Protein AF-D5P1K3-F1 (afdb_monomer)

Nearest PDB structures (foldseek):
  3n2o-assembly2_C  TM=2.284E-01  e=8.691E+00  Vibrio vulnificus YJ016

Mean predicted aligned error: 12.56 Å

Solvent-accessible surface area (backbone atoms only — not comparable to full-atom values): 6496 Å² total; per-residue (Å²): 135,83,59,79,45,72,47,68,45,99,83,67,45,83,37,81,34,67,75,80,93,66,55,75,65,59,53,52,61,73,63,66,80,65,54,75,67,55,51,50,51,53,51,55,52,55,72,71,60,52,68,71,60,51,52,50,53,51,50,54,51,49,54,52,50,51,64,70,42,43,67,61,54,51,50,54,52,58,70,67,50,71,94,61,78,77,79,90,56,93,80,68,87,80,80,79,79,82,83,129

Foldseek 3Di:
DQAPDWDADPVRDTDGHHDDDDDPLVVVVVVVPDDPVVNVVVVVVVVPDDPVVVVVVVVVVVVVVCVVCPVVVVVVVVVPPPPDDPPPPPPDDDDDDDDD

Structure (mmCIF, N/CA/C/O backbone):
data_AF-D5P1K3-F1
#
_entry.id   AF-D5P1K3-F1
#
loop_
_atom_site.group_PDB
_atom_site.id
_atom_site.type_symbol
_atom_site.label_atom_id
_atom_site.label_alt_id
_atom_site.label_comp_id
_atom_site.label_asym_id
_atom_site.label_entity_id
_atom_site.label_seq_id
_atom_site.pdbx_PDB_ins_code
_atom_site.Cartn_x
_atom_site.Cartn_y
_atom_site.Cartn_z
_atom_site.occupancy
_atom_site.B_iso_or_equiv
_atom_site.auth_seq_id
_atom_site.auth_comp_id
_atom_site.auth_asym_id
_atom_site.auth_atom_id
_atom_site.pdbx_PDB_model_num
ATOM 1 N N . ILE A 1 1 ? 1.908 -15.646 14.539 1.00 68.12 1 ILE A N 1
ATOM 2 C CA . ILE A 1 1 ? 0.767 -14.901 15.128 1.00 68.12 1 ILE A CA 1
ATOM 3 C C . ILE A 1 1 ? 0.220 -15.707 16.300 1.00 68.12 1 ILE A C 1
ATOM 5 O O . ILE A 1 1 ? 0.045 -16.917 16.153 1.00 68.12 1 ILE A O 1
ATOM 9 N N . LYS A 1 2 ? 0.051 -15.075 17.469 1.00 81.00 2 LYS A N 1
ATOM 10 C CA . LYS A 1 2 ? -0.441 -15.738 18.686 1.00 81.00 2 LYS A CA 1
ATOM 11 C C . LYS A 1 2 ? -1.969 -15.884 18.580 1.00 81.00 2 LYS A C 1
ATOM 13 O O . LYS A 1 2 ? -2.610 -14.915 18.189 1.00 81.00 2 LYS A O 1
ATOM 18 N N . PRO A 1 3 ? -2.547 -17.063 18.860 1.00 89.00 3 PRO A N 1
ATOM 19 C CA . PRO A 1 3 ? -3.996 -17.228 18.825 1.00 89.00 3 PRO A CA 1
ATOM 20 C C . PRO A 1 3 ? -4.658 -16.430 19.956 1.00 89.00 3 PRO A C 1
ATOM 22 O O . PRO A 1 3 ? -4.099 -16.350 21.052 1.00 89.00 3 PRO A O 1
ATOM 25 N N . ILE A 1 4 ? -5.850 -15.888 19.696 1.00 90.44 4 ILE A N 1
ATOM 26 C CA . ILE A 1 4 ? -6.688 -15.224 20.713 1.00 90.44 4 ILE A CA 1
ATOM 27 C C . ILE A 1 4 ? -7.372 -16.239 21.636 1.00 90.44 4 ILE A C 1
ATOM 29 O O . ILE A 1 4 ? -7.821 -15.900 22.725 1.00 90.44 4 ILE A O 1
ATOM 33 N N . GLY A 1 5 ? -7.423 -17.504 21.216 1.00 91.75 5 GLY A N 1
ATOM 34 C CA . GLY A 1 5 ? -7.992 -18.584 22.001 1.00 91.75 5 GLY A CA 1
ATOM 35 C C . GLY A 1 5 ? -7.880 -19.935 21.311 1.00 91.75 5 GLY A C 1
ATOM 36 O O . GLY A 1 5 ? -7.260 -20.089 20.253 1.00 91.75 5 GLY A O 1
ATOM 37 N N . TYR A 1 6 ? -8.505 -20.928 21.929 1.00 91.75 6 TYR A N 1
ATOM 38 C CA . TYR A 1 6 ? -8.618 -22.271 21.384 1.00 91.75 6 TYR A CA 1
ATOM 39 C C . TYR A 1 6 ? -10.080 -22.706 21.409 1.00 91.75 6 TYR A C 1
ATOM 41 O O . TYR A 1 6 ? -10.736 -22.594 22.439 1.00 91.75 6 TYR A O 1
ATOM 49 N N . GLY A 1 7 ? -10.568 -23.210 20.279 1.00 88.81 7 GLY A N 1
ATOM 50 C CA . GLY A 1 7 ? -11.873 -23.860 20.167 1.00 88.81 7 GLY A CA 1
ATOM 51 C C . GLY A 1 7 ? -11.729 -25.373 20.005 1.00 88.81 7 GLY A C 1
ATOM 52 O O . GLY A 1 7 ? -10.620 -25.884 19.827 1.00 88.81 7 GLY A O 1
ATOM 53 N N . ALA A 1 8 ? -12.851 -26.090 20.020 1.00 89.69 8 ALA A N 1
ATOM 54 C CA . ALA A 1 8 ? -12.918 -27.502 19.651 1.00 89.69 8 ALA A CA 1
ATOM 55 C C . ALA A 1 8 ? -13.572 -27.647 18.269 1.00 89.69 8 ALA A C 1
ATOM 57 O O . ALA A 1 8 ? -14.617 -27.053 18.002 1.00 89.69 8 ALA A O 1
ATOM 58 N N . GLY A 1 9 ? -12.942 -28.407 17.372 1.00 83.31 9 GLY A N 1
ATOM 59 C CA . GLY A 1 9 ? -13.563 -28.825 16.117 1.00 83.31 9 GLY A CA 1
ATOM 60 C C . GLY A 1 9 ? -14.635 -29.896 16.346 1.00 83.31 9 GLY A C 1
ATOM 61 O O . GLY A 1 9 ? -14.743 -30.463 17.431 1.00 83.31 9 GLY A O 1
ATOM 62 N N . ARG A 1 10 ? -15.425 -30.213 15.310 1.00 83.12 10 ARG A N 1
ATOM 63 C CA . ARG A 1 10 ? -16.437 -31.296 15.364 1.00 83.12 10 ARG A CA 1
ATOM 64 C C . ARG A 1 10 ? -15.836 -32.682 15.639 1.00 83.12 10 ARG A C 1
ATOM 66 O O . ARG A 1 10 ? -16.535 -33.583 16.073 1.00 83.12 10 ARG A O 1
ATOM 73 N N . ASP A 1 11 ? -14.545 -32.822 15.378 1.00 88.94 11 ASP A N 1
ATOM 74 C CA . ASP A 1 11 ? -13.673 -33.968 15.633 1.00 88.94 11 ASP A CA 1
ATOM 75 C C . ASP A 1 11 ? -13.098 -33.988 17.066 1.00 88.94 11 ASP A C 1
ATOM 77 O O . ASP A 1 11 ? -12.281 -34.846 17.390 1.00 88.94 11 ASP A O 1
ATOM 81 N N . GLY A 1 12 ? -13.471 -33.024 17.919 1.00 86.62 12 GLY A N 1
ATOM 82 C CA . GLY A 1 12 ? -12.938 -32.862 19.274 1.00 86.62 12 GLY A CA 1
ATOM 83 C C . GLY A 1 12 ? -11.513 -32.301 19.324 1.00 86.62 12 GLY A C 1
ATOM 84 O O . GLY A 1 12 ? -10.965 -32.109 20.408 1.00 86.62 12 GLY A O 1
ATOM 85 N N . GLN A 1 13 ? -10.901 -32.006 18.172 1.00 90.38 1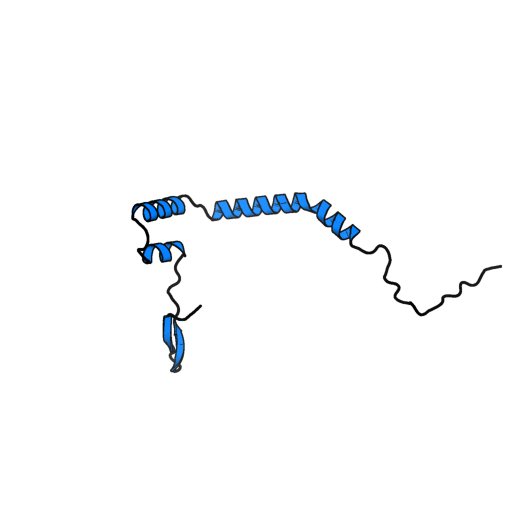3 GLN A N 1
ATOM 86 C CA . GLN A 1 13 ? -9.524 -31.524 18.108 1.00 90.38 13 GLN A CA 1
ATOM 87 C C . GLN A 1 13 ? -9.437 -30.042 18.464 1.00 90.38 13 GLN A C 1
ATOM 89 O O . GLN A 1 13 ? -10.267 -29.225 18.052 1.00 90.38 13 GLN A O 1
ATOM 94 N N . ARG A 1 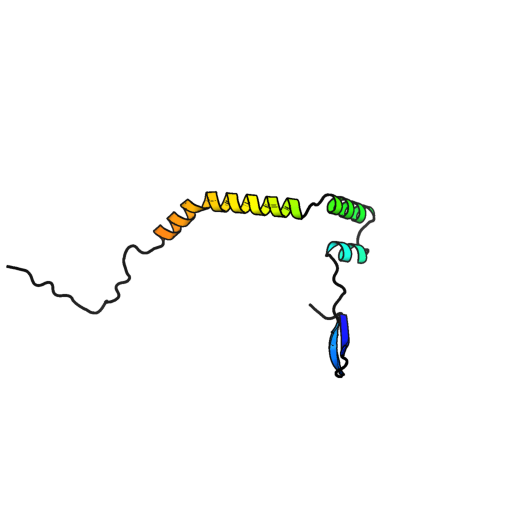14 ? -8.388 -29.676 19.207 1.00 90.75 14 ARG A N 1
ATOM 95 C CA . ARG A 1 14 ? -8.164 -28.291 19.625 1.00 90.75 14 ARG A CA 1
ATOM 96 C C . ARG A 1 14 ? -7.705 -27.450 18.434 1.00 90.75 14 ARG A C 1
ATOM 98 O O . ARG A 1 14 ? -6.628 -27.674 17.886 1.00 90.75 14 ARG A O 1
ATOM 105 N N . ARG A 1 15 ? -8.490 -26.442 18.056 1.00 91.19 15 ARG A N 1
ATOM 106 C CA . ARG A 1 15 ? -8.199 -25.539 16.933 1.00 91.19 15 ARG A CA 1
ATOM 107 C C . ARG A 1 15 ? -7.826 -24.153 17.436 1.00 91.19 15 ARG A C 1
ATOM 109 O O . ARG A 1 15 ? -8.372 -23.674 18.426 1.00 91.19 15 ARG A O 1
ATOM 116 N N . ARG A 1 16 ? -6.867 -23.521 16.760 1.00 92.38 16 ARG A N 1
ATOM 117 C CA . ARG A 1 16 ? -6.448 -22.144 17.046 1.00 92.38 16 ARG A CA 1
ATOM 118 C C . ARG A 1 16 ? -7.510 -21.182 16.528 1.00 92.38 16 ARG A C 1
ATOM 120 O O . ARG A 1 16 ? -7.908 -21.294 15.373 1.00 92.38 16 ARG A O 1
ATOM 127 N N . LEU A 1 17 ? -7.929 -20.251 17.377 1.00 90.69 17 LEU A N 1
ATOM 128 C CA . LEU A 1 17 ? -8.777 -19.131 16.989 1.00 90.69 17 LEU A CA 1
ATOM 129 C C . LEU A 1 17 ? -7.896 -17.894 16.838 1.00 90.69 17 LEU A C 1
ATOM 131 O O . LEU A 1 17 ? -7.064 -17.607 17.705 1.00 90.69 17 LEU A O 1
ATOM 135 N N . TYR A 1 18 ? -8.057 -17.206 15.717 1.00 89.31 18 TYR A N 1
ATOM 136 C CA . TYR A 1 18 ? -7.339 -15.980 15.387 1.00 89.31 18 TYR A CA 1
ATOM 137 C C . TYR A 1 18 ? -8.272 -14.781 15.504 1.00 89.31 18 TYR A C 1
ATOM 139 O O . TYR A 1 18 ? -9.489 -14.950 15.581 1.00 89.31 18 TYR A O 1
ATOM 147 N N . ASP A 1 19 ? -7.679 -13.594 15.570 1.00 87.94 19 ASP A N 1
ATOM 148 C CA . ASP A 1 19 ? -8.420 -12.349 15.462 1.00 87.94 19 ASP A CA 1
ATOM 149 C C . ASP A 1 19 ? -9.132 -12.260 14.112 1.00 87.94 19 ASP A C 1
ATOM 151 O O . ASP A 1 19 ? -8.723 -12.867 13.116 1.00 87.94 19 ASP A O 1
ATOM 155 N N . GLU A 1 20 ? -10.230 -11.513 14.100 1.00 87.94 20 GLU A N 1
ATOM 156 C CA . GLU A 1 20 ? -10.939 -11.228 12.866 1.00 87.94 20 GLU A CA 1
ATOM 157 C C . GLU A 1 20 ? -10.028 -10.410 11.934 1.00 87.94 20 GLU A C 1
ATOM 159 O O . GLU A 1 20 ? -9.343 -9.487 12.395 1.00 87.94 20 GLU A O 1
ATOM 164 N N . PRO A 1 21 ? -9.958 -10.752 10.634 1.00 90.00 21 PRO A N 1
ATOM 165 C CA . PRO A 1 21 ? -9.113 -10.029 9.701 1.00 90.00 21 PRO A CA 1
ATOM 166 C C . PRO A 1 21 ? -9.566 -8.572 9.600 1.00 90.00 21 PRO A C 1
ATOM 168 O O . PRO A 1 21 ? -10.678 -8.272 9.179 1.00 90.00 21 PRO A O 1
ATOM 171 N N . MET A 1 22 ? -8.660 -7.668 9.957 1.00 93.06 22 MET A N 1
ATOM 172 C CA . MET A 1 22 ? -8.899 -6.231 9.997 1.00 93.06 22 MET A CA 1
ATOM 173 C C . MET A 1 22 ? -7.705 -5.495 9.384 1.00 93.06 22 MET A C 1
ATOM 175 O O . MET A 1 22 ? -6.551 -5.915 9.565 1.00 93.06 22 MET A O 1
ATOM 179 N N . THR A 1 23 ? -7.963 -4.401 8.656 1.00 91.88 23 THR A N 1
ATOM 180 C CA . THR A 1 23 ? -6.872 -3.582 8.117 1.00 91.88 23 THR A CA 1
ATOM 181 C C . THR A 1 23 ? -6.069 -2.959 9.267 1.00 91.88 23 THR A C 1
ATOM 183 O O . THR A 1 23 ? -6.603 -2.744 10.358 1.00 91.88 23 THR A O 1
ATOM 186 N N . PRO A 1 24 ? -4.772 -2.661 9.079 1.00 94.06 24 PRO A N 1
ATOM 187 C CA . PRO A 1 24 ? -3.985 -2.006 10.121 1.00 94.06 24 PRO A CA 1
ATOM 188 C C . PRO A 1 24 ? -4.594 -0.684 10.611 1.00 94.06 24 PRO A C 1
ATOM 190 O O . PRO A 1 24 ? -4.520 -0.402 11.804 1.00 94.06 24 PRO A O 1
ATOM 193 N N . LEU A 1 25 ? -5.223 0.087 9.714 1.00 95.06 25 LEU A N 1
ATOM 194 C CA . LEU A 1 25 ? -5.903 1.335 10.059 1.00 95.06 25 LEU A CA 1
ATOM 195 C C . LEU A 1 25 ? -7.134 1.076 10.934 1.00 95.06 25 LEU A C 1
ATOM 197 O O . LEU A 1 25 ? -7.254 1.681 11.992 1.00 95.06 25 LEU A O 1
ATOM 201 N N . ASP A 1 26 ? -8.000 0.140 10.546 1.00 95.19 26 ASP A N 1
ATOM 202 C CA . ASP A 1 26 ? -9.196 -0.188 11.333 1.00 95.19 26 ASP A CA 1
ATOM 203 C C . ASP A 1 26 ? -8.815 -0.703 12.731 1.00 95.19 26 ASP A C 1
ATOM 205 O O . ASP A 1 26 ? -9.445 -0.342 13.724 1.00 95.19 26 ASP A O 1
ATOM 209 N N . ARG A 1 27 ? -7.719 -1.474 12.837 1.00 94.44 27 ARG A N 1
ATOM 210 C CA . ARG A 1 27 ? -7.198 -1.947 14.131 1.00 94.44 27 ARG A CA 1
ATOM 211 C C . ARG A 1 27 ? -6.701 -0.791 14.999 1.00 94.44 27 ARG A C 1
ATOM 213 O O . ARG A 1 27 ? -6.880 -0.826 16.214 1.00 94.44 27 ARG A O 1
ATOM 220 N N . LEU A 1 28 ? -6.073 0.216 14.392 1.00 95.44 28 LEU A N 1
ATOM 221 C CA . LEU A 1 28 ? -5.609 1.410 15.095 1.00 95.44 28 LEU A CA 1
ATOM 222 C C . LEU A 1 28 ? -6.784 2.258 15.601 1.00 95.44 28 LEU A C 1
ATOM 224 O O . LEU A 1 28 ? -6.755 2.695 16.748 1.00 95.44 28 LEU A O 1
ATOM 228 N N . LEU A 1 29 ? -7.824 2.434 14.782 1.00 95.94 29 LEU A N 1
ATOM 229 C CA . LEU A 1 29 ? -9.047 3.146 15.166 1.00 95.94 29 LEU A CA 1
ATOM 230 C C . LEU A 1 29 ? -9.770 2.422 16.313 1.00 95.94 29 LEU A C 1
ATOM 232 O O . LEU A 1 29 ? -10.131 3.037 17.311 1.00 95.94 29 LEU A O 1
ATOM 236 N N . ALA A 1 30 ? -9.889 1.093 16.235 1.00 94.50 30 ALA A N 1
ATOM 237 C CA . ALA A 1 30 ? -10.502 0.285 17.289 1.00 94.50 30 ALA A CA 1
ATOM 238 C C . ALA A 1 30 ? -9.746 0.337 18.632 1.00 94.50 30 ALA A C 1
ATOM 240 O O . ALA A 1 30 ? -10.337 0.073 19.678 1.00 94.50 30 ALA A O 1
ATOM 241 N N . ALA A 1 31 ? -8.451 0.668 18.625 1.00 94.81 31 ALA A N 1
ATOM 242 C CA . ALA A 1 31 ? -7.657 0.778 19.846 1.00 94.81 31 ALA A CA 1
ATOM 243 C C . ALA A 1 31 ? -7.989 2.032 20.677 1.00 94.81 31 ALA A C 1
ATOM 245 O O . ALA A 1 31 ? -7.634 2.071 21.854 1.00 94.81 31 ALA A O 1
ATOM 246 N N . GLY A 1 32 ? -8.637 3.051 20.091 1.00 95.69 32 GLY A N 1
ATOM 247 C CA . GLY A 1 32 ? -9.054 4.269 20.801 1.00 95.69 32 GLY A CA 1
ATOM 248 C C . GLY A 1 32 ? -7.899 5.100 21.375 1.00 95.69 32 GLY A C 1
ATOM 249 O O . GLY A 1 32 ? -8.079 5.841 22.336 1.00 95.69 32 GLY A O 1
ATOM 250 N N . VAL A 1 33 ? -6.690 4.941 20.826 1.00 97.25 33 VAL A N 1
ATOM 251 C CA . VAL A 1 33 ? -5.466 5.622 21.294 1.00 97.25 33 VAL A CA 1
ATOM 252 C C . VAL A 1 33 ? -5.233 6.977 20.622 1.00 97.25 33 VAL A C 1
ATOM 254 O O . VAL A 1 33 ? -4.296 7.688 20.981 1.00 97.25 33 VAL A O 1
ATOM 257 N N . LEU A 1 34 ? -6.045 7.312 19.619 1.00 96.81 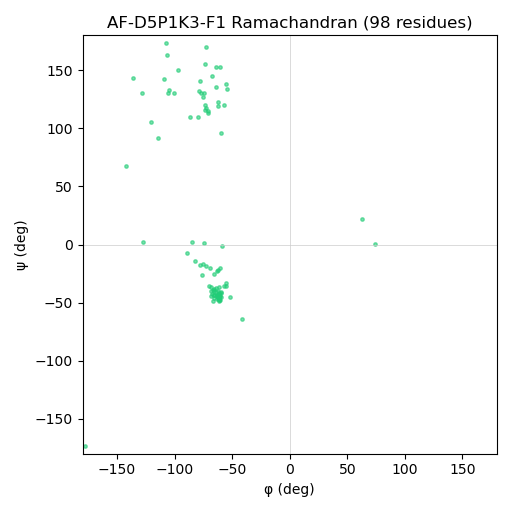34 LEU A N 1
ATOM 258 C CA . LEU A 1 34 ? -5.924 8.525 18.822 1.00 96.81 34 LEU A CA 1
ATOM 259 C C . LEU A 1 34 ? -6.865 9.615 19.339 1.00 96.81 34 LEU A C 1
ATOM 261 O O . LEU A 1 34 ? -7.935 9.348 19.878 1.00 96.81 34 LEU A O 1
ATOM 265 N N . SER A 1 35 ? -6.463 10.869 19.150 1.00 97.62 35 SER A N 1
ATOM 266 C CA . SER A 1 35 ? -7.379 11.998 19.311 1.00 97.62 35 SER A CA 1
ATOM 267 C C . SER A 1 35 ? -8.359 12.074 18.128 1.00 97.62 35 SER A C 1
ATOM 269 O O . SER A 1 35 ? -8.000 11.671 17.018 1.00 97.62 35 SER A O 1
ATOM 271 N N . PRO A 1 36 ? -9.550 12.681 18.297 1.00 97.50 36 PRO A N 1
ATOM 272 C CA . PRO A 1 36 ? -10.527 12.811 17.210 1.00 97.50 36 PRO A CA 1
ATOM 273 C C . PRO A 1 36 ? -9.978 13.501 15.950 1.00 97.50 36 PRO A C 1
ATOM 275 O O . PRO A 1 36 ? -10.354 13.163 14.830 1.00 97.50 36 PRO A O 1
ATOM 278 N N . ALA A 1 37 ? -9.054 14.453 16.122 1.00 97.88 37 ALA A N 1
ATOM 279 C CA . ALA A 1 37 ? -8.395 15.128 15.007 1.00 97.88 37 ALA A CA 1
ATOM 280 C C . ALA A 1 37 ? -7.508 14.167 14.194 1.00 97.88 37 ALA A C 1
ATOM 282 O O . ALA A 1 37 ? -7.569 14.171 12.967 1.00 97.88 37 ALA A O 1
ATOM 283 N N . GLN A 1 38 ? -6.738 13.307 14.870 1.00 97.69 38 GLN A N 1
ATOM 284 C CA . GLN A 1 38 ? -5.875 12.315 14.220 1.00 97.69 38 GLN A CA 1
ATOM 285 C C . GLN A 1 38 ? -6.688 11.246 13.485 1.00 97.69 38 GLN A C 1
ATOM 287 O O . GLN A 1 38 ? -6.319 10.842 12.385 1.00 97.69 38 GLN A O 1
ATOM 292 N N . GLU A 1 39 ? -7.807 10.798 14.06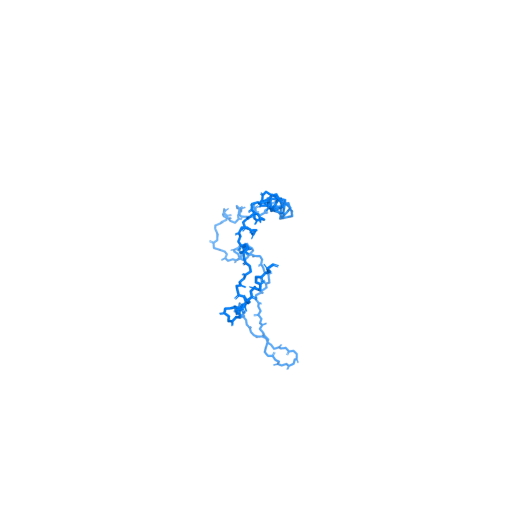0 1.00 97.69 39 GLU A N 1
ATOM 293 C CA . GLU A 1 39 ? -8.703 9.854 13.382 1.00 97.69 39 GLU A CA 1
ATOM 294 C C . GLU A 1 39 ? -9.273 10.455 12.095 1.00 97.69 39 GLU A C 1
ATOM 296 O O . GLU A 1 39 ? -9.219 9.826 11.037 1.00 97.69 39 GLU A O 1
ATOM 301 N N . SER A 1 40 ? -9.761 11.699 12.167 1.00 97.31 40 SER A N 1
ATOM 302 C CA . SER A 1 40 ? -10.298 12.407 11.004 1.00 97.31 40 SER A CA 1
ATOM 303 C C . SER A 1 40 ? -9.247 12.607 9.914 1.00 97.31 40 SER A C 1
ATOM 305 O O . SER A 1 40 ? -9.562 12.452 8.736 1.00 97.31 40 SER A O 1
ATOM 307 N N . GLU A 1 41 ? -8.015 12.954 10.284 1.00 97.88 41 GLU A N 1
ATOM 308 C CA . GLU A 1 41 ? -6.914 13.130 9.336 1.00 97.88 41 GLU A CA 1
ATOM 309 C C . GLU A 1 41 ? -6.583 11.818 8.615 1.00 97.88 41 GLU A C 1
ATOM 311 O O . GLU A 1 41 ? -6.487 11.793 7.387 1.00 97.88 41 GLU A O 1
ATOM 316 N N . LEU A 1 42 ? -6.469 10.708 9.352 1.00 97.38 42 LEU A N 1
ATOM 317 C CA . LEU A 1 42 ? -6.162 9.400 8.771 1.00 97.38 42 LEU A CA 1
ATOM 318 C C . LEU A 1 42 ? -7.278 8.886 7.860 1.00 97.38 42 LEU A C 1
ATOM 320 O O . LEU A 1 42 ? -6.991 8.322 6.803 1.00 97.38 42 LEU A O 1
ATOM 324 N N . LEU A 1 43 ? -8.540 9.078 8.251 1.00 96.81 43 LEU A N 1
ATOM 325 C CA . LEU A 1 43 ? -9.690 8.703 7.428 1.00 96.81 43 LEU A CA 1
ATOM 326 C C . LEU A 1 43 ? -9.747 9.539 6.147 1.00 96.81 43 LEU A C 1
ATOM 328 O O . LEU A 1 43 ? -9.873 8.973 5.062 1.00 96.81 43 LEU A O 1
ATOM 332 N N . ALA A 1 44 ? -9.563 10.857 6.255 1.00 97.38 44 ALA A N 1
ATOM 333 C CA . ALA A 1 44 ? -9.497 11.732 5.092 1.00 97.38 44 ALA A CA 1
ATOM 334 C C . ALA A 1 44 ? -8.348 11.325 4.159 1.00 97.38 44 ALA A C 1
ATOM 336 O O . ALA A 1 44 ? -8.550 11.201 2.954 1.00 97.38 44 ALA A O 1
ATOM 337 N N . TYR A 1 45 ? -7.162 11.041 4.705 1.00 96.69 45 TYR A N 1
ATOM 338 C CA . TYR A 1 45 ? -6.027 10.576 3.914 1.00 96.69 45 TYR A CA 1
ATOM 339 C C . TYR A 1 45 ? -6.324 9.246 3.214 1.00 96.69 45 TYR A C 1
ATOM 341 O O . TYR A 1 45 ? -6.113 9.145 2.006 1.00 96.6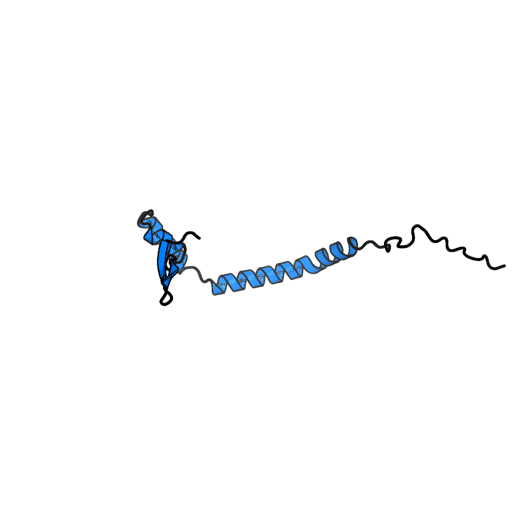9 45 TYR A O 1
ATOM 349 N N . ARG A 1 46 ? -6.880 8.251 3.923 1.00 95.44 46 ARG A N 1
ATOM 350 C CA . ARG A 1 46 ? -7.306 6.968 3.338 1.00 95.44 46 ARG A CA 1
ATOM 351 C C . ARG A 1 46 ? -8.216 7.184 2.133 1.00 95.44 46 ARG A C 1
ATOM 353 O O . ARG A 1 46 ? -8.012 6.542 1.107 1.00 95.44 46 ARG A O 1
ATOM 360 N N . ASP A 1 47 ? -9.180 8.090 2.247 1.00 95.06 47 ASP A N 1
ATOM 361 C CA . ASP A 1 47 ? -10.168 8.339 1.195 1.00 95.06 47 ASP A CA 1
ATOM 362 C C . ASP A 1 47 ? -9.565 9.008 -0.050 1.00 95.06 47 ASP A C 1
ATOM 364 O O . ASP A 1 47 ? -10.107 8.878 -1.146 1.00 95.06 47 ASP A O 1
ATOM 368 N N . THR A 1 48 ? -8.402 9.658 0.077 1.00 95.88 48 THR A N 1
ATOM 369 C CA . THR A 1 48 ? -7.645 10.163 -1.083 1.00 95.88 48 THR A CA 1
ATOM 370 C C . THR A 1 48 ? -6.858 9.078 -1.822 1.00 95.88 48 THR A C 1
ATOM 372 O O . THR A 1 48 ? -6.451 9.284 -2.969 1.00 95.88 48 THR A O 1
ATOM 375 N N . LEU A 1 49 ? -6.617 7.921 -1.197 1.00 95.25 49 LEU A N 1
ATOM 376 C CA . LEU A 1 49 ? -5.789 6.876 -1.786 1.00 95.25 49 LEU A CA 1
ATOM 377 C C . LEU A 1 49 ? -6.562 6.107 -2.859 1.00 95.25 49 LEU A C 1
ATOM 379 O O . LEU A 1 49 ? -7.642 5.570 -2.628 1.00 95.25 49 LEU A O 1
ATOM 383 N N . ASN A 1 50 ? -5.941 5.957 -4.030 1.00 95.88 50 ASN A N 1
ATOM 384 C CA . ASN A 1 50 ? -6.385 5.032 -5.069 1.00 95.88 50 ASN A CA 1
ATOM 385 C C . ASN A 1 50 ? -5.323 3.935 -5.263 1.00 95.88 50 ASN A C 1
ATOM 387 O O . ASN A 1 50 ? -4.403 4.108 -6.072 1.00 95.88 50 ASN A O 1
ATOM 391 N N . PRO A 1 51 ? -5.431 2.798 -4.547 1.00 94.62 51 PRO A N 1
ATOM 392 C CA . PRO A 1 51 ? -4.428 1.735 -4.596 1.00 94.62 51 PRO A CA 1
ATOM 393 C C . PRO A 1 51 ? -4.175 1.200 -6.008 1.00 94.62 51 PRO A C 1
ATOM 395 O O . PRO A 1 51 ? -3.036 0.912 -6.360 1.00 94.62 51 PRO A O 1
ATOM 398 N N . ALA A 1 52 ? -5.210 1.119 -6.850 1.00 97.19 52 ALA A N 1
ATOM 399 C CA . ALA A 1 52 ? -5.074 0.638 -8.224 1.00 97.19 52 ALA A CA 1
ATOM 400 C C . ALA A 1 52 ? -4.313 1.629 -9.122 1.00 97.19 52 ALA A C 1
ATOM 402 O O . ALA A 1 52 ? -3.566 1.223 -10.012 1.00 97.19 52 ALA A O 1
ATOM 403 N N . ALA A 1 53 ? -4.488 2.937 -8.916 1.00 97.81 53 ALA A N 1
ATOM 404 C CA . ALA A 1 53 ? -3.690 3.947 -9.610 1.00 97.81 53 ALA A CA 1
ATOM 405 C C . ALA A 1 53 ? -2.225 3.917 -9.153 1.00 97.81 53 ALA A C 1
ATOM 407 O O . ALA A 1 53 ? -1.332 3.904 -9.997 1.00 97.81 53 ALA A O 1
ATOM 408 N N . ILE A 1 54 ? -1.985 3.823 -7.843 1.00 97.44 54 ILE A N 1
ATOM 409 C CA . ILE A 1 54 ? -0.636 3.735 -7.266 1.00 97.44 54 ILE A CA 1
ATOM 410 C C . ILE A 1 54 ? 0.084 2.476 -7.768 1.00 97.44 54 ILE A C 1
ATOM 412 O O . ILE A 1 54 ? 1.226 2.557 -8.209 1.00 97.44 54 ILE A O 1
ATOM 416 N N . ALA A 1 55 ? -0.588 1.321 -7.779 1.00 97.94 55 ALA A N 1
ATOM 417 C CA . ALA A 1 55 ? -0.014 0.071 -8.275 1.00 97.94 55 ALA A CA 1
ATOM 418 C C . ALA A 1 55 ? 0.412 0.166 -9.749 1.00 97.94 55 ALA A C 1
ATOM 420 O O . ALA A 1 55 ? 1.496 -0.298 -10.102 1.00 97.94 55 ALA A O 1
ATOM 421 N N . ARG A 1 56 ? -0.401 0.813 -10.598 1.00 98.44 56 ARG A N 1
ATOM 422 C CA . ARG A 1 56 ? -0.042 1.076 -12.002 1.00 98.44 56 ARG A CA 1
ATOM 423 C C . ARG A 1 56 ? 1.200 1.956 -12.109 1.00 98.44 56 ARG A C 1
ATOM 425 O O . ARG A 1 56 ? 2.145 1.573 -12.785 1.00 98.44 56 ARG A O 1
ATOM 432 N N . GLN A 1 57 ? 1.243 3.065 -11.372 1.00 98.44 57 GLN A N 1
ATOM 433 C CA . GLN A 1 57 ? 2.407 3.958 -11.367 1.00 98.44 57 GLN A CA 1
ATOM 434 C C . GLN A 1 57 ? 3.683 3.248 -10.902 1.00 98.44 57 GLN A C 1
ATOM 436 O O . GLN A 1 57 ? 4.740 3.432 -11.500 1.00 98.44 57 GLN A O 1
ATOM 441 N N . ILE A 1 58 ? 3.595 2.409 -9.866 1.00 98.31 58 ILE A N 1
ATOM 442 C CA . ILE A 1 58 ? 4.731 1.606 -9.395 1.00 98.31 58 ILE A CA 1
ATOM 443 C C . ILE A 1 58 ? 5.215 0.667 -10.503 1.00 98.31 58 ILE A C 1
ATOM 445 O O . ILE A 1 58 ? 6.416 0.622 -10.769 1.00 98.31 58 ILE A O 1
ATOM 449 N N . ALA A 1 59 ? 4.305 -0.052 -11.163 1.00 98.44 59 ALA A N 1
ATOM 450 C CA . ALA A 1 59 ? 4.657 -0.969 -12.243 1.00 98.44 59 ALA A CA 1
ATOM 451 C C . ALA A 1 59 ? 5.315 -0.236 -13.426 1.00 98.44 59 ALA A C 1
ATOM 453 O O . ALA A 1 59 ? 6.347 -0.685 -13.929 1.00 98.44 59 ALA A O 1
ATOM 454 N N . ASP A 1 60 ? 4.778 0.921 -13.817 1.00 98.50 60 ASP A N 1
ATOM 455 C CA . ASP A 1 60 ? 5.323 1.747 -14.898 1.00 98.50 60 ASP A CA 1
ATOM 456 C C . ASP A 1 60 ? 6.737 2.247 -14.568 1.00 98.50 60 ASP A C 1
ATOM 458 O O . ASP A 1 60 ? 7.658 2.144 -15.386 1.00 98.50 60 ASP A O 1
ATOM 462 N N . LEU A 1 61 ? 6.943 2.738 -13.340 1.00 98.56 61 LEU A N 1
ATOM 463 C CA . LEU A 1 61 ? 8.254 3.176 -12.860 1.00 98.56 61 LEU A CA 1
ATOM 464 C C . LEU A 1 61 ? 9.253 2.017 -12.817 1.00 98.56 61 LEU A C 1
ATOM 466 O O . LEU A 1 61 ? 10.388 2.167 -13.271 1.00 98.56 61 LEU A O 1
ATOM 470 N N . GLN A 1 62 ? 8.844 0.847 -12.327 1.00 98.44 62 GLN A N 1
ATOM 471 C CA . GLN A 1 62 ? 9.691 -0.346 -12.314 1.00 98.44 62 GLN A CA 1
ATOM 472 C C . GLN A 1 62 ? 10.080 -0.780 -13.732 1.00 98.44 62 GLN A C 1
ATOM 474 O O . GLN A 1 62 ? 11.254 -1.059 -13.981 1.00 98.44 62 GLN A O 1
ATOM 479 N N . ALA A 1 63 ? 9.143 -0.772 -14.683 1.00 98.12 63 ALA A N 1
ATOM 480 C CA . ALA A 1 63 ? 9.426 -1.086 -16.081 1.00 98.12 63 ALA A CA 1
ATOM 481 C C . ALA A 1 63 ? 10.424 -0.092 -16.703 1.00 98.12 63 ALA A C 1
ATOM 483 O O . ALA A 1 63 ? 11.366 -0.494 -17.395 1.00 98.12 63 ALA A O 1
ATOM 484 N N . ALA A 1 64 ? 10.267 1.204 -16.417 1.00 98.12 64 ALA A N 1
ATOM 485 C CA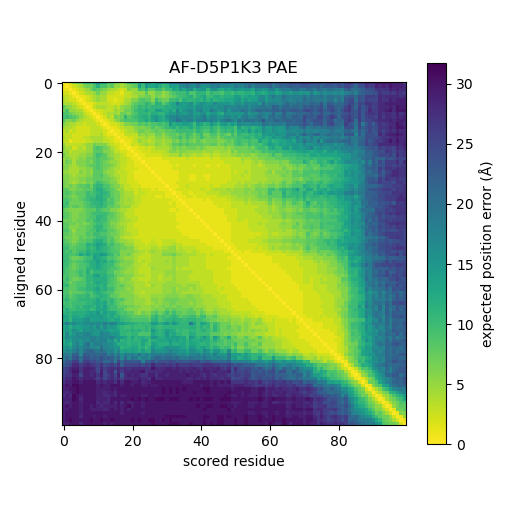 . ALA A 1 64 ? 11.199 2.231 -16.868 1.00 98.12 64 ALA A CA 1
ATOM 486 C C . ALA A 1 64 ? 12.606 2.027 -16.285 1.00 98.12 64 ALA A C 1
ATOM 488 O O . ALA A 1 64 ? 13.589 2.077 -17.029 1.00 98.12 64 ALA A O 1
ATOM 489 N N . LEU A 1 65 ? 12.707 1.745 -14.982 1.00 97.62 65 LEU A N 1
ATOM 490 C CA . LEU A 1 65 ? 13.977 1.476 -14.305 1.00 97.62 65 LEU A CA 1
ATOM 491 C C . LEU A 1 65 ? 14.682 0.243 -14.879 1.00 97.62 65 LEU A C 1
ATOM 493 O O . LEU A 1 65 ? 15.878 0.306 -15.162 1.00 97.62 65 LEU A O 1
ATOM 497 N N . LEU A 1 66 ? 13.951 -0.848 -15.123 1.00 97.19 66 LEU A N 1
ATOM 498 C CA . LEU A 1 66 ? 14.501 -2.058 -15.740 1.00 97.19 66 LEU A CA 1
ATOM 499 C C . LEU A 1 66 ? 15.050 -1.780 -17.143 1.00 97.19 66 LEU A C 1
ATOM 501 O O . LEU A 1 66 ? 16.163 -2.194 -17.469 1.00 97.19 66 LEU A O 1
ATOM 505 N N . ARG A 1 67 ? 14.309 -1.025 -17.961 1.00 96.69 67 ARG A N 1
ATOM 506 C CA . ARG A 1 67 ? 14.754 -0.640 -19.307 1.00 96.69 67 ARG A CA 1
ATOM 507 C C . ARG A 1 67 ? 16.038 0.190 -19.269 1.00 96.69 67 ARG A C 1
ATOM 509 O O . ARG A 1 67 ? 16.929 -0.047 -20.079 1.00 96.69 67 ARG A O 1
ATOM 516 N N . LEU A 1 68 ? 16.134 1.150 -18.349 1.00 97.00 68 LEU A N 1
ATOM 517 C CA . LEU A 1 68 ? 17.322 1.995 -18.195 1.00 97.00 68 LEU A CA 1
ATOM 518 C C . LEU A 1 68 ? 18.530 1.207 -17.674 1.00 97.00 68 LEU A C 1
ATOM 520 O O . LEU A 1 68 ? 19.658 1.458 -18.095 1.00 97.00 68 LEU A O 1
ATOM 524 N N . ALA A 1 69 ? 18.306 0.244 -16.779 1.00 96.88 69 ALA A N 1
ATOM 525 C CA . ALA A 1 69 ? 19.372 -0.560 -16.195 1.00 96.88 69 ALA A CA 1
ATOM 526 C C . ALA A 1 69 ? 19.920 -1.637 -17.146 1.00 96.88 69 ALA A C 1
ATOM 528 O O . ALA A 1 69 ? 21.091 -1.994 -17.013 1.00 96.88 69 ALA A O 1
ATOM 529 N N . LYS A 1 70 ? 19.116 -2.110 -18.113 1.00 94.81 70 LYS A N 1
ATOM 530 C CA . LYS A 1 70 ? 19.395 -3.279 -18.968 1.00 94.81 70 LYS A CA 1
ATOM 531 C C . LYS A 1 70 ? 20.846 -3.368 -19.454 1.00 94.81 70 LYS A C 1
ATOM 533 O O . LYS A 1 70 ? 21.567 -4.284 -19.067 1.00 94.81 70 LYS A O 1
ATOM 538 N N . ASN A 1 71 ? 21.295 -2.400 -20.254 1.00 92.94 71 ASN A N 1
ATOM 539 C CA . ASN A 1 71 ? 22.617 -2.463 -20.890 1.00 92.94 71 ASN A CA 1
ATOM 540 C C . ASN A 1 71 ? 23.754 -2.437 -19.859 1.00 92.94 71 ASN A C 1
ATOM 542 O O . ASN A 1 71 ? 24.759 -3.125 -20.016 1.00 92.94 71 ASN A O 1
ATOM 546 N N . LYS A 1 72 ? 23.595 -1.658 -18.782 1.00 93.38 72 LYS A N 1
ATOM 547 C CA . LYS A 1 72 ? 24.590 -1.578 -17.706 1.00 93.38 72 LYS A CA 1
ATOM 548 C C . LYS A 1 72 ? 24.697 -2.912 -16.968 1.00 93.38 72 LYS A C 1
ATOM 550 O O . LYS A 1 72 ? 25.805 -3.364 -16.691 1.00 93.38 72 LYS A O 1
ATOM 555 N N . THR A 1 73 ? 23.564 -3.544 -16.665 1.00 93.56 73 THR A N 1
ATOM 556 C CA . THR A 1 73 ? 23.540 -4.852 -16.001 1.00 93.56 73 THR A CA 1
ATOM 557 C C . THR A 1 73 ? 24.068 -5.965 -16.901 1.00 93.56 73 THR A C 1
ATOM 559 O O . THR A 1 73 ? 24.839 -6.794 -16.429 1.00 93.56 73 THR A O 1
ATOM 562 N N . GLU A 1 74 ? 23.738 -5.951 -18.195 1.00 92.69 74 GLU A N 1
ATOM 563 C CA . GLU A 1 74 ? 24.274 -6.903 -19.176 1.00 92.69 74 GLU A CA 1
ATOM 564 C C . GLU A 1 74 ? 25.792 -6.755 -19.322 1.00 92.69 74 GLU A C 1
ATOM 566 O O . GLU A 1 74 ? 26.512 -7.748 -19.300 1.00 92.69 74 GLU A O 1
ATOM 571 N N . HIS A 1 75 ? 26.301 -5.523 -19.393 1.00 92.31 75 HIS A N 1
ATOM 572 C CA . HIS A 1 75 ? 27.737 -5.276 -19.474 1.00 92.31 75 HIS A CA 1
ATOM 573 C C . HIS A 1 75 ? 28.487 -5.793 -18.239 1.00 92.31 75 HIS A C 1
ATOM 575 O O . HIS A 1 75 ? 29.503 -6.469 -18.378 1.00 92.31 75 HIS A O 1
ATOM 581 N N . LEU A 1 76 ? 27.976 -5.517 -17.033 1.00 92.81 76 LEU A N 1
ATOM 582 C CA . LEU A 1 76 ? 28.567 -6.034 -15.794 1.00 92.81 76 LEU A CA 1
ATOM 583 C C . LEU A 1 76 ? 28.526 -7.564 -15.733 1.00 92.81 76 LEU A C 1
ATOM 585 O O . LEU A 1 76 ? 29.497 -8.178 -15.301 1.00 92.81 76 LEU A O 1
ATOM 589 N N . TYR A 1 77 ? 27.430 -8.175 -16.187 1.00 89.88 77 TYR A N 1
ATOM 590 C CA . TYR A 1 77 ? 27.308 -9.628 -16.265 1.00 89.88 77 TYR A CA 1
ATOM 591 C C . TYR A 1 77 ? 28.353 -10.233 -17.211 1.00 89.88 77 TYR A C 1
ATOM 593 O O . TYR A 1 77 ? 29.054 -11.165 -16.829 1.00 89.88 77 TYR A O 1
ATOM 601 N N . LEU A 1 78 ? 28.513 -9.668 -18.412 1.00 90.56 78 LEU A N 1
ATOM 602 C CA . LEU A 1 78 ? 29.517 -10.119 -19.378 1.00 90.56 78 LEU A CA 1
ATOM 603 C C . LEU A 1 78 ? 30.947 -9.925 -18.861 1.00 90.56 78 LEU A C 1
ATOM 605 O O . LEU A 1 78 ? 31.774 -10.813 -19.027 1.00 90.56 78 LEU A O 1
ATOM 609 N N . ALA A 1 79 ? 31.233 -8.801 -18.199 1.00 88.12 79 ALA A N 1
ATOM 610 C CA . ALA A 1 79 ? 32.540 -8.536 -17.597 1.00 88.12 79 ALA A CA 1
ATOM 611 C C . ALA A 1 79 ? 32.871 -9.488 -16.433 1.00 88.12 79 ALA A C 1
ATOM 613 O O . ALA A 1 79 ? 34.043 -9.717 -16.141 1.00 88.12 79 ALA A O 1
ATOM 614 N N . ALA A 1 80 ? 31.853 -10.038 -15.766 1.00 86.88 80 ALA A N 1
ATOM 615 C CA . ALA A 1 80 ? 32.018 -11.013 -14.694 1.00 86.88 80 ALA A CA 1
ATOM 616 C C . ALA A 1 80 ? 32.232 -12.450 -15.203 1.00 86.88 80 ALA A C 1
ATOM 618 O O . ALA A 1 80 ? 32.642 -13.309 -14.420 1.00 86.88 80 ALA A O 1
ATOM 619 N N . ILE A 1 81 ? 31.967 -12.733 -16.487 1.00 82.19 81 ILE A N 1
ATOM 620 C CA . ILE A 1 81 ? 32.283 -14.034 -17.082 1.00 82.19 81 ILE A CA 1
ATOM 621 C C . ILE A 1 81 ? 33.803 -14.105 -17.273 1.00 82.19 81 ILE A C 1
ATOM 623 O O . ILE A 1 81 ? 34.362 -13.287 -18.006 1.00 82.19 81 ILE A O 1
ATOM 627 N N . PRO A 1 82 ? 34.497 -15.072 -16.646 1.00 74.62 82 PRO A N 1
ATOM 628 C CA . PRO A 1 82 ? 35.924 -15.234 -16.865 1.00 74.62 82 PRO A CA 1
ATOM 629 C C . PRO A 1 82 ? 36.172 -15.574 -18.339 1.00 74.62 82 PRO A C 1
ATOM 631 O O . PRO A 1 82 ? 35.653 -16.557 -18.862 1.00 74.62 82 PRO A O 1
ATOM 634 N N . THR A 1 83 ? 36.984 -14.757 -19.013 1.00 66.31 83 THR A N 1
ATOM 635 C CA . THR A 1 83 ? 37.325 -14.919 -20.438 1.00 66.31 83 THR A CA 1
ATOM 636 C C . THR A 1 83 ? 38.059 -16.234 -20.724 1.00 66.31 83 THR A C 1
ATOM 638 O O . THR A 1 83 ? 38.062 -16.714 -21.855 1.00 66.31 83 THR A O 1
ATOM 641 N N . ALA A 1 84 ? 38.679 -16.831 -19.705 1.00 68.69 84 ALA A N 1
ATOM 642 C CA . ALA A 1 84 ? 39.336 -18.126 -19.788 1.00 68.69 84 ALA A CA 1
ATOM 643 C C . ALA A 1 84 ? 38.483 -19.198 -19.100 1.00 68.69 84 ALA A C 1
ATOM 645 O O . ALA A 1 84 ? 38.040 -19.017 -17.963 1.00 68.69 84 ALA A O 1
ATOM 646 N N . LEU A 1 85 ? 38.296 -20.338 -19.773 1.00 62.41 85 LEU A N 1
ATOM 647 C CA . LEU A 1 85 ? 37.803 -21.548 -19.116 1.00 62.41 85 LEU A CA 1
ATOM 648 C C . LEU A 1 85 ? 38.733 -21.867 -17.932 1.00 62.41 85 LEU A C 1
ATOM 650 O O . LEU A 1 85 ? 39.952 -21.757 -18.097 1.00 62.41 85 LEU A O 1
ATOM 654 N N . PRO A 1 86 ? 38.207 -22.272 -16.760 1.00 60.47 86 PRO A N 1
ATOM 655 C CA . PRO A 1 86 ? 39.069 -22.785 -15.703 1.00 60.47 86 PRO A CA 1
ATOM 656 C C . PRO A 1 86 ? 39.908 -23.926 -16.286 1.00 60.47 86 PRO A C 1
ATOM 658 O O . PRO A 1 86 ? 39.372 -24.767 -17.010 1.00 60.47 86 PRO A O 1
ATOM 661 N N . GLU A 1 87 ? 41.217 -23.949 -16.024 1.00 60.53 87 GLU A N 1
ATOM 662 C CA . GLU A 1 87 ? 42.080 -25.044 -16.473 1.00 60.53 87 GLU A CA 1
ATOM 663 C C . GLU A 1 87 ? 41.576 -26.369 -15.878 1.00 60.53 87 GLU A C 1
ATOM 665 O O . GLU A 1 87 ? 41.913 -26.747 -14.760 1.00 60.53 87 GLU A O 1
ATOM 670 N N . VAL A 1 88 ? 40.769 -27.119 -16.634 1.00 59.50 88 VAL A N 1
ATOM 671 C CA . VAL A 1 88 ? 40.210 -28.407 -16.178 1.00 59.50 88 VAL A CA 1
ATOM 672 C C . VAL A 1 88 ? 41.278 -29.515 -16.182 1.00 59.50 88 VAL A C 1
ATOM 674 O O . VAL A 1 88 ? 40.997 -30.669 -15.868 1.00 59.50 88 VAL A O 1
ATOM 677 N N . ARG A 1 89 ? 42.532 -29.212 -16.547 1.00 55.38 89 ARG A N 1
ATOM 678 C CA . ARG A 1 89 ? 43.624 -30.194 -16.611 1.00 55.38 89 ARG A CA 1
ATOM 679 C C . ARG A 1 89 ? 44.954 -29.610 -16.141 1.00 55.38 89 ARG A C 1
ATOM 681 O O . ARG A 1 89 ? 45.912 -29.575 -16.901 1.00 55.38 89 ARG A O 1
ATOM 688 N N . SER A 1 90 ? 45.051 -29.306 -14.848 1.00 54.84 90 SER 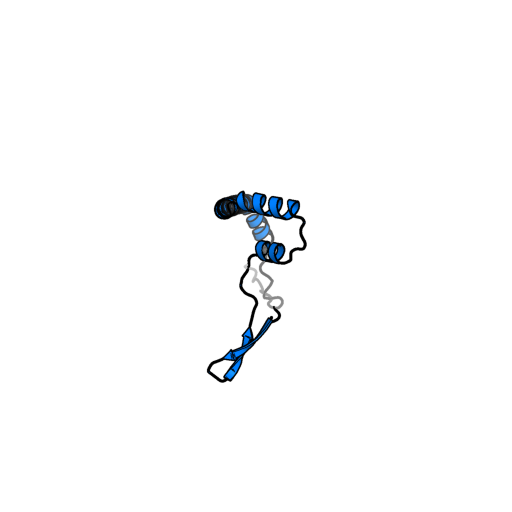A N 1
ATOM 689 C CA . SER A 1 90 ? 46.335 -29.062 -14.160 1.00 54.84 90 SER A CA 1
ATOM 690 C C . SER A 1 90 ? 47.322 -30.262 -14.228 1.00 54.84 90 SER A C 1
ATOM 692 O O . SER A 1 90 ? 48.445 -30.173 -13.745 1.00 54.84 90 SER A O 1
ATOM 694 N N . GLY A 1 91 ? 46.949 -31.394 -14.849 1.00 55.94 91 GLY A N 1
ATOM 695 C CA . GLY A 1 91 ? 47.742 -32.631 -14.845 1.00 55.94 91 GLY A CA 1
ATOM 696 C C . GLY A 1 91 ? 48.061 -33.291 -16.192 1.00 55.94 91 GLY A C 1
ATOM 697 O O . GLY A 1 91 ? 48.679 -34.352 -16.172 1.00 55.94 91 GLY A O 1
ATOM 698 N N . ILE A 1 92 ? 47.671 -32.750 -17.357 1.00 58.78 92 ILE A N 1
ATOM 699 C CA . ILE A 1 92 ? 47.933 -33.429 -18.648 1.00 58.78 92 ILE A CA 1
ATOM 700 C C . ILE A 1 92 ? 48.777 -32.550 -19.573 1.00 58.78 92 ILE A C 1
ATOM 702 O O . ILE A 1 92 ? 48.282 -31.603 -20.175 1.00 58.78 92 ILE A O 1
ATOM 706 N N . ARG A 1 93 ? 50.061 -32.908 -19.713 1.00 56.59 93 ARG A N 1
ATOM 707 C CA . ARG A 1 93 ? 50.990 -32.318 -20.688 1.00 56.59 93 ARG A CA 1
ATOM 708 C C . ARG A 1 93 ? 50.617 -32.767 -22.101 1.00 56.59 93 ARG A C 1
ATOM 710 O O . ARG A 1 93 ? 50.759 -33.942 -22.429 1.00 56.59 93 ARG A O 1
ATOM 717 N N . ILE A 1 94 ? 50.197 -31.830 -22.944 1.00 58.06 94 ILE A N 1
ATOM 718 C CA . ILE A 1 94 ? 50.061 -32.056 -24.386 1.00 58.06 94 ILE A CA 1
ATOM 719 C C . ILE A 1 94 ? 51.428 -31.754 -25.012 1.00 58.06 94 ILE A C 1
ATOM 721 O O . ILE A 1 94 ? 51.868 -30.606 -25.013 1.00 58.06 94 ILE A O 1
ATOM 725 N N . GLN A 1 95 ? 52.141 -32.780 -25.485 1.00 52.75 95 GLN A N 1
ATOM 726 C CA . GLN A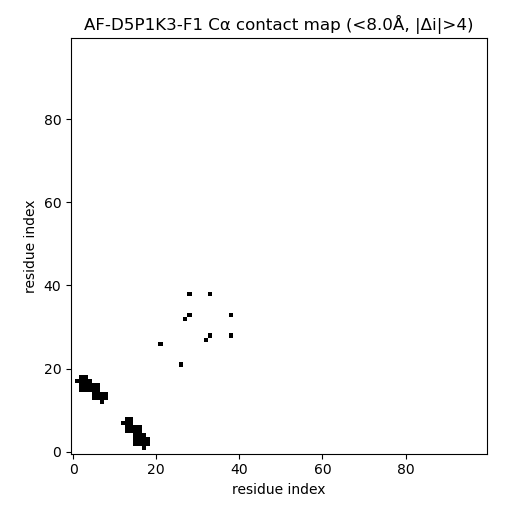 1 95 ? 53.353 -32.569 -26.278 1.00 52.75 95 GLN A CA 1
ATOM 727 C C . GLN A 1 95 ? 52.945 -32.241 -27.714 1.00 52.75 95 GLN A C 1
ATOM 729 O O . GLN A 1 95 ? 52.466 -33.110 -28.442 1.00 52.75 95 GLN A O 1
ATOM 734 N N . ASN A 1 96 ? 53.144 -30.991 -28.126 1.00 53.50 96 ASN A N 1
ATOM 735 C CA . ASN A 1 96 ? 53.037 -30.629 -29.533 1.00 53.50 96 ASN A CA 1
ATOM 736 C C . ASN A 1 96 ? 54.267 -31.177 -30.263 1.00 53.50 96 ASN A C 1
ATOM 738 O O . ASN A 1 96 ? 55.396 -30.782 -29.977 1.00 53.50 96 ASN A O 1
ATOM 742 N N . LYS A 1 97 ? 54.043 -32.106 -31.196 1.00 49.84 97 LYS A N 1
ATOM 743 C CA . LYS A 1 97 ? 55.082 -32.623 -32.087 1.00 49.84 97 LYS A CA 1
ATOM 744 C C . LYS A 1 97 ? 55.448 -31.517 -33.078 1.00 49.84 97 LYS A C 1
ATOM 746 O O . LYS A 1 97 ? 54.617 -31.121 -33.891 1.00 49.84 97 LYS A O 1
ATOM 751 N N . THR A 1 98 ? 56.669 -31.004 -32.984 1.00 46.00 98 THR A N 1
ATOM 752 C CA . THR A 1 98 ? 57.269 -30.129 -33.994 1.00 46.00 98 THR A CA 1
ATOM 753 C C . THR A 1 98 ? 57.264 -30.852 -35.341 1.00 46.00 98 THR A C 1
ATOM 755 O O . THR A 1 98 ? 57.814 -31.947 -35.465 1.00 46.00 98 THR A O 1
ATOM 758 N N . ALA A 1 99 ? 56.599 -30.263 -36.334 1.00 48.44 99 ALA A N 1
ATOM 759 C CA . ALA A 1 99 ? 56.715 -30.681 -37.724 1.00 48.44 99 ALA A CA 1
ATOM 760 C C . ALA A 1 99 ? 58.057 -30.174 -38.275 1.00 48.44 99 ALA A C 1
ATOM 762 O O . ALA A 1 99 ? 58.376 -28.993 -38.116 1.00 48.44 99 ALA A O 1
ATOM 763 N N . SER A 1 100 ? 58.843 -31.093 -38.843 1.00 44.12 100 SER A N 1
ATOM 764 C CA . SER A 1 100 ? 59.984 -30.811 -39.725 1.00 44.12 100 SER A CA 1
ATOM 765 C C . SER A 1 100 ? 59.505 -30.532 -41.142 1.00 44.12 100 SER A C 1
ATOM 767 O O .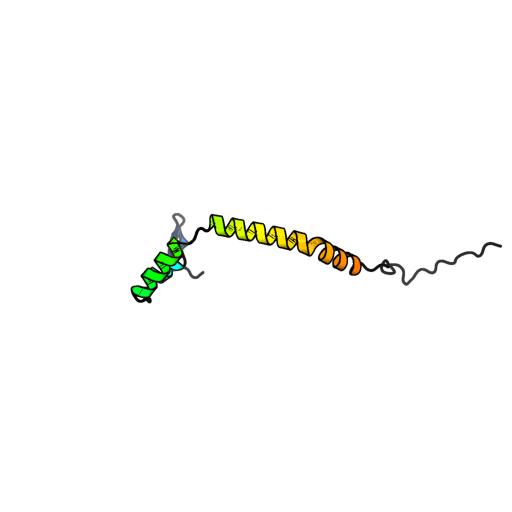 SER A 1 100 ? 58.460 -31.113 -41.515 1.00 44.12 100 SER A O 1
#

pLDDT: mean 86.59, std 15.3, range [44.12, 98.56]

Organism: NCBI:txid525368

Secondary structure (DSSP, 8-state):
---SEEEE-TTS-EEEE-PPP--HHHHHHHTT-S-HHHHHHHHHHHHH--HHHHHHHHHHHHHHHHHHHHHHHHHHHHHHS-SS---TTTT---------

Radius of gyration: 31.55 Å; Cα contacts (8 Å, |Δi|>4): 30; chains: 1; bounding box: 76×49×62 Å

Sequence (100 aa):
IKPIGYGAGRDGQRRRLYDEPMTPLDRLLAAGVLSPAQESELLAYRDTLNPAAIARQIADLQAALLRLAKNKTEHLYLAAIPTALPEVRSGIRIQNKTAS